Protein AF-X8DDJ9-F1 (afdb_monomer)

Sequence (74 aa):
MAGAARIIAADRAAGQLPAATVNGATDAIDAAEVDVVSAVRDLTGASGWIMRSRWWASRSPSAPRTTPPAAAAR

pLDDT: mean 73.67, std 19.58, range [41.06, 95.19]

Foldseek 3Di:
DDDDPAAEAEDCPPVCQVVVVVVPHPYYHNVVPDDPVVVQCVVVVVVNPCPPDDPPVVPDPPDPPPDPPDDDDD

Organism: NCBI:txid1299334

Radius of gyration: 19.27 Å; Cα contacts (8 Å, |Δi|>4): 61; chains: 1; bounding box: 34×63×25 Å

InterPro domains:
  IPR036291 NAD(P)-binding domain superfamily [SSF51735] (2-48)

Nearest PDB structures (foldseek):
  3ip1-assembly1_C  TM=9.143E-01  e=5.340E-02  Thermotoga maritima
  3uog-assembly1_A  TM=9.391E-01  e=1.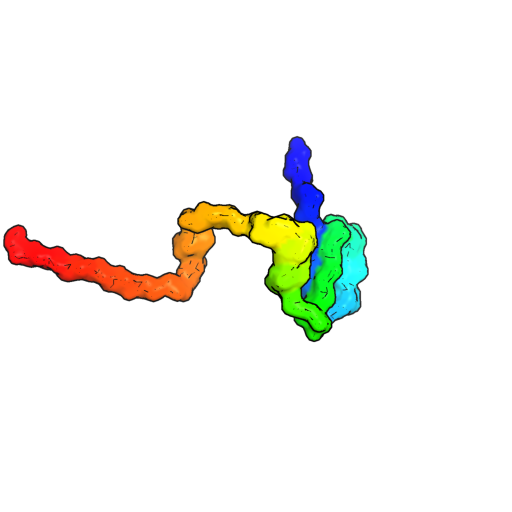021E-01  Sinorhizobium meliloti 1021
  2d8a-assembly1_A  TM=8.931E-01  e=1.267E-01  Pyrococcus horikoshii OT3
  2j8z-assembly1_A-2  TM=8.493E-01  e=5.744E-01  Homo sapiens
  2oby-assembly1_A  TM=8.477E-01  e=1.022E+00  Homo sapiens

Secondary structure (DSSP, 8-state):
----S--EEEES-GGGHHHHHHTT-SEEEETTTS-HHHHHHHHHTT-TT---SSTTTTT-TTS---PPP-----

Mean predicted aligned error: 13.52 Å

Solvent-accessible surface area (backbone atoms only — not comparable to full-atom values): 4961 Å² total; per-residue (Å²): 136,86,71,82,91,71,37,77,40,71,40,62,56,62,86,52,47,63,58,41,41,75,75,61,30,75,41,75,43,54,47,70,82,47,63,56,69,58,55,49,22,66,76,46,70,72,60,50,88,64,77,80,82,62,72,63,74,76,69,50,97,76,67,78,84,74,74,74,77,79,77,78,88,126

Structure (mmCIF, N/CA/C/O backbone):
data_AF-X8DDJ9-F1
#
_entry.id   AF-X8DDJ9-F1
#
loop_
_atom_site.group_PDB
_atom_site.id
_atom_site.type_symbol
_atom_site.label_atom_id
_atom_site.label_alt_id
_atom_site.label_comp_id
_atom_site.label_asym_id
_atom_site.label_entity_id
_atom_site.label_seq_id
_atom_site.pdbx_PDB_ins_code
_atom_site.Cartn_x
_atom_site.Cartn_y
_atom_site.Cartn_z
_atom_site.occupancy
_atom_site.B_iso_or_equiv
_atom_site.auth_seq_id
_atom_site.auth_comp_id
_atom_site.auth_asym_id
_atom_site.auth_atom_id
_atom_site.pdbx_PDB_model_num
ATOM 1 N N . MET A 1 1 ? 24.6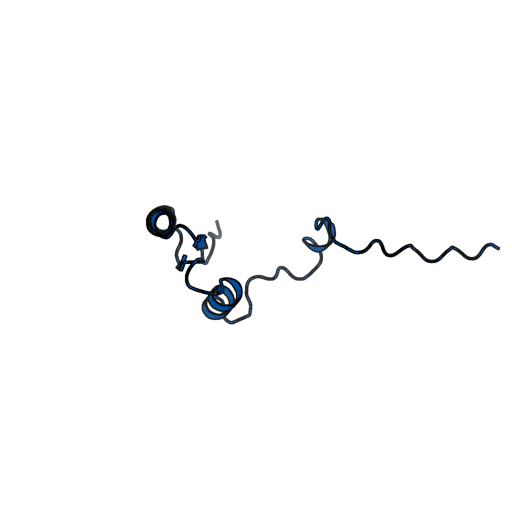88 5.111 -7.214 1.00 41.06 1 MET A N 1
ATOM 2 C CA . MET A 1 1 ? 23.648 4.626 -6.282 1.00 41.06 1 MET A CA 1
ATOM 3 C C . MET A 1 1 ? 22.354 4.539 -7.072 1.00 41.06 1 MET A C 1
ATOM 5 O O . MET A 1 1 ? 21.892 5.574 -7.524 1.00 41.06 1 MET A O 1
ATOM 9 N N . ALA A 1 2 ? 21.824 3.345 -7.336 1.00 51.41 2 ALA A N 1
ATOM 10 C CA . ALA A 1 2 ? 20.491 3.214 -7.924 1.00 51.41 2 ALA A CA 1
ATOM 11 C C . ALA A 1 2 ? 19.513 3.036 -6.757 1.00 51.41 2 ALA A C 1
ATOM 13 O O . ALA A 1 2 ? 19.489 1.974 -6.139 1.00 51.41 2 ALA A O 1
ATOM 14 N N . GLY A 1 3 ? 18.825 4.113 -6.369 1.00 51.03 3 GLY A N 1
ATOM 15 C CA . GLY A 1 3 ? 17.795 4.067 -5.329 1.00 51.03 3 GLY A CA 1
ATOM 16 C C . GLY A 1 3 ? 16.627 3.170 -5.742 1.00 51.03 3 GLY A C 1
ATOM 17 O O . GLY A 1 3 ? 16.472 2.845 -6.922 1.00 51.03 3 GLY A O 1
ATOM 18 N N . ALA A 1 4 ? 15.803 2.760 -4.777 1.00 61.72 4 ALA A N 1
ATOM 19 C CA . ALA A 1 4 ? 14.556 2.073 -5.089 1.00 61.72 4 ALA A CA 1
ATOM 20 C C . ALA A 1 4 ? 13.700 2.974 -5.994 1.00 61.72 4 ALA A C 1
ATOM 22 O O . ALA A 1 4 ? 13.411 4.113 -5.638 1.00 61.72 4 ALA A O 1
ATOM 23 N N . ALA A 1 5 ? 13.316 2.472 -7.170 1.00 72.56 5 ALA A N 1
ATOM 24 C CA . ALA A 1 5 ? 12.522 3.239 -8.131 1.00 72.56 5 ALA A CA 1
ATOM 25 C C . ALA A 1 5 ? 11.086 3.512 -7.636 1.00 72.56 5 ALA A C 1
ATOM 27 O O . ALA A 1 5 ? 10.445 4.446 -8.108 1.00 72.56 5 ALA A O 1
ATOM 28 N N . ARG A 1 6 ? 10.584 2.689 -6.702 1.00 82.06 6 ARG A N 1
ATOM 29 C CA . ARG A 1 6 ? 9.264 2.794 -6.066 1.00 82.06 6 ARG A CA 1
ATOM 30 C C . ARG A 1 6 ? 9.263 2.033 -4.735 1.00 82.06 6 ARG A C 1
ATOM 32 O O . ARG A 1 6 ? 9.817 0.935 -4.677 1.00 82.06 6 ARG A O 1
ATOM 39 N N . ILE A 1 7 ? 8.644 2.589 -3.693 1.00 90.31 7 ILE A N 1
ATOM 40 C CA . ILE A 1 7 ? 8.510 1.975 -2.361 1.00 90.31 7 ILE A CA 1
ATOM 41 C C . ILE A 1 7 ? 7.026 1.976 -1.984 1.00 90.31 7 ILE A C 1
ATOM 43 O O . ILE A 1 7 ? 6.437 3.037 -1.812 1.00 90.31 7 ILE A O 1
ATOM 47 N N . ILE A 1 8 ? 6.430 0.791 -1.841 1.00 92.19 8 ILE A N 1
ATOM 48 C CA . ILE A 1 8 ? 5.007 0.627 -1.515 1.00 92.19 8 ILE A CA 1
ATOM 49 C C . ILE A 1 8 ? 4.887 0.168 -0.060 1.00 92.19 8 ILE A C 1
ATOM 51 O O . ILE A 1 8 ? 5.381 -0.905 0.287 1.00 92.19 8 ILE A O 1
ATOM 55 N N . ALA A 1 9 ? 4.232 0.963 0.782 1.00 94.38 9 ALA A N 1
ATOM 56 C CA . ALA A 1 9 ? 3.871 0.584 2.141 1.00 94.38 9 ALA A CA 1
ATOM 57 C C . ALA A 1 9 ? 2.458 -0.003 2.160 1.00 94.38 9 ALA A C 1
ATOM 59 O O . AL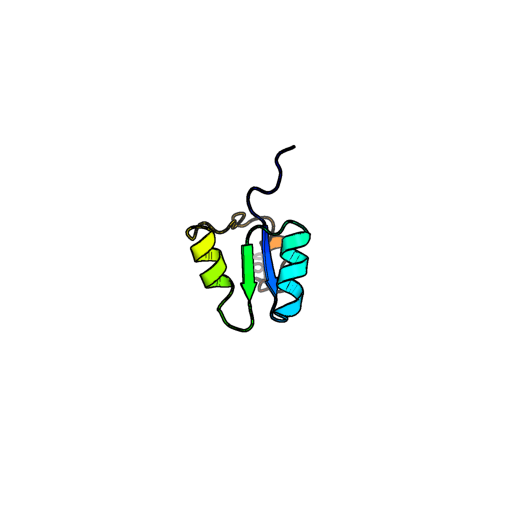A A 1 9 ? 1.526 0.611 1.650 1.00 94.38 9 ALA A O 1
ATOM 60 N N . ALA A 1 10 ? 2.289 -1.180 2.755 1.00 94.44 10 ALA A N 1
ATOM 61 C CA . ALA A 1 10 ? 0.982 -1.796 2.941 1.00 94.44 10 ALA A CA 1
ATOM 62 C C . ALA A 1 10 ? 0.830 -2.219 4.400 1.00 94.44 10 ALA A C 1
ATOM 64 O O . ALA A 1 10 ? 1.642 -2.997 4.901 1.00 94.44 10 ALA A O 1
ATOM 65 N N . ASP A 1 11 ? -0.197 -1.709 5.072 1.00 94.69 11 ASP A N 1
ATOM 66 C CA . ASP A 1 11 ? -0.489 -2.023 6.471 1.00 94.69 11 ASP A CA 1
ATOM 67 C C . ASP A 1 11 ? -2.005 -2.003 6.696 1.00 94.69 11 ASP A C 1
ATOM 69 O O . ASP A 1 11 ? -2.727 -1.304 5.991 1.00 94.69 11 ASP A O 1
ATOM 73 N N . ARG A 1 12 ? -2.492 -2.787 7.661 1.00 94.12 12 ARG A N 1
ATOM 74 C CA . ARG A 1 12 ? -3.900 -2.772 8.091 1.00 94.12 12 ARG A CA 1
ATOM 75 C C . ARG A 1 12 ? -4.187 -1.660 9.097 1.00 94.12 12 ARG A C 1
ATOM 77 O O . ARG A 1 12 ? -5.334 -1.279 9.292 1.00 94.12 12 ARG A O 1
ATOM 84 N N . ALA A 1 13 ? -3.168 -1.175 9.798 1.00 93.38 13 ALA A N 1
ATOM 85 C CA . ALA A 1 13 ? -3.282 -0.038 10.689 1.00 93.38 13 ALA A CA 1
ATOM 86 C C . ALA A 1 13 ? -3.114 1.246 9.871 1.00 93.38 13 ALA A C 1
ATOM 88 O O . ALA A 1 13 ? -2.006 1.768 9.750 1.00 93.38 13 ALA A O 1
ATOM 89 N N . ALA A 1 14 ? -4.218 1.787 9.351 1.00 90.06 14 ALA A N 1
ATOM 90 C CA . ALA A 1 14 ? -4.224 2.997 8.522 1.00 90.06 14 ALA A CA 1
ATOM 91 C C . ALA A 1 14 ? -3.418 4.169 9.124 1.00 90.0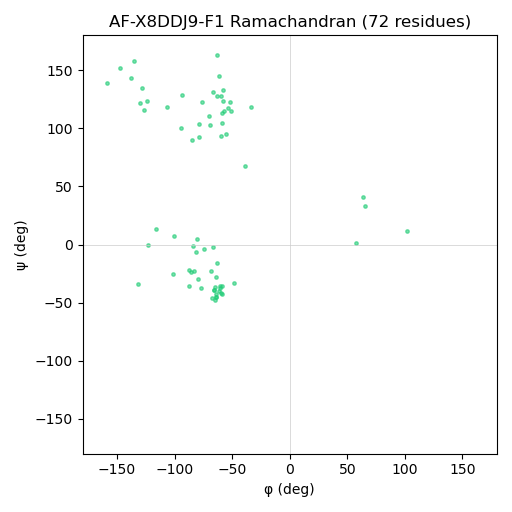6 14 ALA A C 1
ATOM 93 O O . ALA A 1 14 ? -2.760 4.917 8.404 1.00 90.06 14 ALA A O 1
ATOM 94 N N . GLY A 1 15 ? -3.385 4.288 10.459 1.00 92.69 15 GLY A N 1
ATOM 95 C CA . GLY A 1 15 ? -2.597 5.301 11.172 1.00 92.69 15 GLY A CA 1
ATOM 96 C C . GLY A 1 15 ? -1.072 5.206 10.989 1.00 92.69 15 GLY A C 1
ATOM 97 O O . GLY A 1 15 ? -0.375 6.174 11.279 1.00 92.69 15 GLY A O 1
ATOM 98 N N . GLN A 1 16 ? -0.541 4.083 10.495 1.00 89.88 16 GLN A N 1
ATOM 99 C CA . GLN A 1 16 ? 0.889 3.882 10.217 1.00 89.88 16 GLN A CA 1
ATOM 100 C C . GLN A 1 16 ? 1.296 4.344 8.806 1.00 89.88 16 GLN A C 1
ATOM 102 O O . GLN A 1 16 ? 2.461 4.667 8.566 1.00 89.88 16 GLN A O 1
ATOM 107 N N . LEU A 1 17 ? 0.349 4.429 7.867 1.00 92.19 17 LEU A N 1
ATOM 108 C CA . LEU A 1 17 ? 0.621 4.791 6.470 1.00 92.19 17 LEU A CA 1
ATOM 109 C C . LEU A 1 17 ? 1.156 6.228 6.287 1.00 92.19 17 LEU A C 1
ATOM 111 O O . LEU A 1 17 ? 2.071 6.417 5.475 1.00 92.19 17 LEU A O 1
ATOM 115 N N . PRO A 1 18 ? 0.700 7.241 7.057 1.00 93.00 18 PRO A N 1
ATOM 116 C CA . PRO A 1 18 ? 1.309 8.568 7.020 1.00 93.00 18 PRO A CA 1
ATOM 117 C C . PRO A 1 18 ? 2.789 8.542 7.416 1.00 93.00 18 PRO A C 1
ATOM 119 O O . PRO A 1 18 ? 3.615 9.171 6.757 1.00 93.00 18 PRO A O 1
ATOM 122 N N . ALA A 1 19 ? 3.150 7.766 8.444 1.00 93.25 19 ALA A N 1
ATOM 123 C CA . ALA A 1 19 ? 4.540 7.624 8.873 1.00 93.25 19 ALA A CA 1
ATOM 124 C C . ALA A 1 19 ? 5.393 6.920 7.805 1.00 93.25 19 ALA A C 1
ATOM 126 O O . ALA A 1 19 ? 6.521 7.332 7.541 1.00 93.25 19 ALA A O 1
ATOM 127 N N . ALA A 1 20 ? 4.847 5.901 7.138 1.00 90.12 20 ALA A N 1
ATOM 128 C CA . ALA A 1 20 ? 5.528 5.232 6.035 1.00 90.12 20 ALA A CA 1
ATOM 129 C C . ALA A 1 20 ? 5.812 6.186 4.861 1.00 90.12 20 ALA A C 1
ATOM 131 O O . ALA A 1 20 ? 6.910 6.166 4.304 1.00 90.12 20 ALA A O 1
ATOM 132 N N . THR A 1 21 ? 4.862 7.068 4.540 1.00 91.88 21 THR A N 1
ATOM 133 C CA . THR A 1 21 ? 5.027 8.099 3.501 1.00 91.88 21 THR A CA 1
ATOM 134 C C . THR A 1 21 ? 6.130 9.093 3.873 1.00 91.88 21 THR A C 1
ATOM 136 O O . THR A 1 21 ? 7.009 9.373 3.062 1.00 91.88 21 THR A O 1
ATOM 139 N N . VAL A 1 22 ? 6.158 9.564 5.127 1.00 94.69 22 VAL A N 1
ATOM 140 C CA . VAL A 1 22 ? 7.234 10.436 5.644 1.00 94.69 22 VAL A CA 1
ATOM 141 C C . VAL A 1 22 ? 8.608 9.763 5.550 1.00 94.69 22 VAL A C 1
ATOM 143 O O . VAL A 1 22 ? 9.599 10.422 5.246 1.00 94.69 22 VAL A O 1
ATOM 146 N N . ASN A 1 23 ? 8.668 8.445 5.749 1.00 90.88 23 ASN A N 1
ATOM 147 C CA . ASN A 1 23 ? 9.898 7.656 5.660 1.00 90.88 23 ASN A CA 1
ATOM 148 C C . ASN A 1 23 ? 10.314 7.299 4.219 1.00 90.88 23 ASN A C 1
ATOM 150 O O . ASN A 1 23 ? 11.291 6.573 4.030 1.00 90.88 23 ASN A O 1
ATOM 154 N N . GLY A 1 24 ? 9.606 7.805 3.205 1.00 89.88 24 GLY A N 1
ATOM 155 C CA . GLY A 1 24 ? 9.975 7.649 1.798 1.00 89.88 24 GLY A CA 1
ATOM 156 C C . GLY A 1 24 ? 9.195 6.582 1.032 1.00 89.88 24 GLY A C 1
ATOM 157 O O . GLY A 1 24 ? 9.585 6.254 -0.089 1.00 89.88 24 GLY A O 1
ATOM 158 N N . ALA A 1 25 ? 8.103 6.045 1.587 1.00 91.19 25 ALA A N 1
ATOM 159 C CA . ALA A 1 25 ? 7.146 5.304 0.772 1.00 91.19 25 ALA A CA 1
ATOM 160 C C . ALA A 1 25 ? 6.532 6.244 -0.274 1.00 91.19 25 ALA A C 1
ATOM 162 O O . ALA A 1 25 ? 6.045 7.326 0.048 1.00 91.19 25 ALA A O 1
ATOM 163 N N . THR A 1 26 ? 6.578 5.824 -1.534 1.00 91.94 26 THR A N 1
ATOM 164 C CA . THR A 1 26 ? 5.983 6.551 -2.659 1.00 91.94 26 THR A CA 1
ATOM 165 C C . THR A 1 26 ? 4.509 6.215 -2.834 1.00 91.94 26 THR A C 1
ATOM 167 O O . THR A 1 26 ? 3.766 7.016 -3.389 1.00 91.94 26 THR A O 1
ATOM 170 N N . ASP A 1 27 ? 4.090 5.046 -2.351 1.00 91.88 27 ASP A N 1
ATOM 171 C CA . ASP A 1 27 ? 2.725 4.550 -2.445 1.00 91.88 27 ASP A CA 1
ATOM 172 C C . ASP A 1 27 ? 2.324 3.918 -1.105 1.00 91.88 27 ASP A C 1
ATOM 174 O O . ASP A 1 27 ? 3.138 3.262 -0.450 1.00 91.88 27 ASP A O 1
ATOM 178 N N . ALA A 1 28 ? 1.065 4.091 -0.708 1.00 94.44 28 ALA A N 1
ATOM 179 C CA . ALA A 1 28 ? 0.505 3.527 0.515 1.00 94.44 28 ALA A CA 1
ATOM 180 C C . ALA A 1 28 ? -0.795 2.773 0.206 1.00 94.44 28 ALA A C 1
ATOM 182 O O . ALA A 1 28 ? -1.647 3.274 -0.526 1.00 94.44 28 ALA A O 1
ATOM 183 N N . ILE A 1 29 ? -0.943 1.573 0.764 1.00 95.00 29 ILE A N 1
ATOM 184 C CA . ILE A 1 29 ? -2.109 0.703 0.605 1.00 95.00 29 ILE A CA 1
ATOM 185 C C . ILE A 1 29 ? -2.656 0.379 1.990 1.00 95.00 29 ILE A C 1
ATOM 187 O O . ILE A 1 29 ? -1.947 -0.179 2.829 1.00 95.00 29 ILE A O 1
ATOM 191 N N . ASP A 1 30 ? -3.933 0.679 2.204 1.00 95.19 30 ASP A N 1
ATOM 192 C CA . ASP A 1 30 ? -4.649 0.189 3.374 1.00 95.19 30 ASP A CA 1
ATOM 193 C C . ASP A 1 30 ? -5.068 -1.269 3.159 1.00 95.19 30 ASP A C 1
ATOM 195 O O . ASP A 1 30 ? -6.009 -1.582 2.430 1.00 95.19 30 ASP A O 1
ATOM 199 N N . ALA A 1 31 ? -4.337 -2.180 3.795 1.00 95.19 31 ALA A N 1
ATOM 200 C CA . ALA A 1 31 ? -4.558 -3.615 3.689 1.00 95.19 31 ALA A CA 1
ATOM 201 C C . ALA A 1 31 ? -5.795 -4.102 4.464 1.00 95.19 31 ALA A C 1
ATOM 203 O O . ALA A 1 31 ? -6.079 -5.304 4.446 1.00 95.19 31 ALA A O 1
ATOM 204 N N . ALA A 1 32 ? -6.481 -3.222 5.202 1.00 94.00 32 ALA A N 1
ATOM 205 C CA . ALA A 1 32 ? -7.774 -3.533 5.804 1.00 94.00 32 ALA A CA 1
ATOM 206 C C . ALA A 1 32 ? -8.917 -3.418 4.783 1.00 94.00 32 ALA A C 1
ATOM 208 O O . ALA A 1 32 ? -9.882 -4.175 4.870 1.00 94.00 32 ALA A O 1
ATOM 209 N N . GLU A 1 33 ? -8.771 -2.536 3.792 1.00 93.25 33 GLU A N 1
ATOM 210 C CA . GLU A 1 33 ? -9.845 -2.171 2.862 1.00 93.25 33 GLU A CA 1
ATOM 211 C C . GLU A 1 33 ? -9.732 -2.866 1.497 1.00 93.25 33 GLU A C 1
ATOM 213 O O . GLU A 1 33 ? -10.736 -3.046 0.807 1.00 93.25 33 GLU A O 1
ATOM 218 N N . VAL A 1 34 ? -8.523 -3.267 1.079 1.00 92.81 34 VAL A N 1
ATOM 219 C CA . VAL A 1 34 ? -8.288 -3.834 -0.262 1.00 92.81 34 VAL A CA 1
ATOM 220 C C . VAL A 1 34 ? -7.411 -5.086 -0.259 1.00 92.81 34 VAL A C 1
ATOM 222 O O . VAL A 1 34 ? -6.593 -5.312 0.635 1.00 92.81 34 VAL A O 1
ATOM 225 N N . ASP A 1 35 ? -7.528 -5.888 -1.323 1.00 93.12 35 ASP A N 1
ATOM 226 C CA . ASP A 1 35 ? -6.563 -6.952 -1.610 1.00 93.12 35 ASP A CA 1
ATOM 227 C C . ASP A 1 35 ? -5.221 -6.353 -2.051 1.00 93.12 35 ASP A C 1
ATOM 229 O O . ASP A 1 35 ? -5.072 -5.816 -3.152 1.00 93.12 35 ASP A O 1
ATOM 233 N N . VAL A 1 36 ? -4.217 -6.489 -1.187 1.00 91.75 36 VAL A N 1
ATOM 234 C CA . VAL A 1 36 ? -2.878 -5.926 -1.394 1.00 91.75 36 VAL A CA 1
ATOM 235 C C . VAL A 1 36 ? -2.215 -6.485 -2.653 1.00 91.75 36 VAL A C 1
ATOM 237 O O . VAL A 1 36 ? -1.504 -5.757 -3.340 1.00 91.75 36 VAL A O 1
ATOM 240 N N . VAL A 1 37 ? -2.436 -7.760 -2.992 1.00 90.06 37 VAL A N 1
ATOM 241 C CA . VAL A 1 37 ? -1.785 -8.378 -4.158 1.00 90.06 37 VAL A CA 1
ATOM 242 C C . VAL A 1 37 ? -2.290 -7.755 -5.454 1.00 90.06 37 VAL A C 1
ATOM 244 O O . VAL A 1 37 ? -1.481 -7.411 -6.317 1.00 90.06 37 VAL A O 1
ATOM 247 N N . SER A 1 38 ? -3.604 -7.590 -5.588 1.00 87.75 38 SER A N 1
ATOM 248 C CA . SER A 1 38 ? -4.211 -6.930 -6.744 1.00 87.75 38 SER A CA 1
ATOM 249 C C . SER A 1 38 ? -3.801 -5.461 -6.810 1.00 87.75 38 SER A C 1
ATOM 251 O O . SER A 1 38 ? -3.276 -5.036 -7.835 1.00 87.75 38 SER A O 1
ATOM 253 N N . ALA A 1 39 ? -3.880 -4.728 -5.695 1.00 89.69 39 ALA A N 1
ATOM 254 C CA . ALA A 1 39 ? -3.479 -3.322 -5.639 1.00 89.69 39 ALA A CA 1
ATOM 255 C C . ALA A 1 39 ? -2.001 -3.106 -6.028 1.00 89.69 39 ALA A C 1
ATOM 257 O O . ALA A 1 39 ? -1.678 -2.219 -6.816 1.00 89.69 39 ALA A O 1
ATOM 258 N N . VAL A 1 40 ? -1.084 -3.956 -5.548 1.00 90.56 40 VAL A N 1
ATOM 259 C CA . VAL A 1 40 ? 0.335 -3.900 -5.940 1.00 90.56 40 VAL A CA 1
ATOM 260 C C . VAL A 1 40 ? 0.518 -4.244 -7.417 1.00 90.56 40 VAL A C 1
ATOM 262 O O . VAL A 1 40 ? 1.340 -3.622 -8.092 1.00 90.56 40 VAL A O 1
ATOM 265 N N . ARG A 1 41 ? -0.219 -5.225 -7.949 1.00 87.44 41 ARG A N 1
ATOM 266 C CA . ARG A 1 41 ? -0.155 -5.578 -9.375 1.00 87.44 41 ARG A CA 1
ATOM 267 C C . ARG A 1 41 ? -0.642 -4.437 -10.252 1.00 87.44 41 ARG A C 1
ATOM 269 O O . ARG A 1 41 ? 0.033 -4.149 -11.233 1.00 87.44 41 ARG A O 1
ATOM 276 N N . ASP A 1 42 ? -1.725 -3.769 -9.882 1.00 86.31 42 ASP A N 1
ATOM 277 C CA . ASP A 1 42 ? -2.249 -2.622 -10.621 1.00 86.31 42 ASP A CA 1
ATOM 278 C C . ASP A 1 42 ? -1.243 -1.467 -10.609 1.00 86.31 42 ASP A C 1
ATOM 280 O O . ASP A 1 42 ? -0.894 -0.938 -11.665 1.00 86.31 42 ASP A O 1
ATOM 284 N N . LEU A 1 43 ? -0.660 -1.162 -9.442 1.00 85.94 43 LEU A N 1
ATOM 285 C CA . LEU A 1 43 ? 0.393 -0.151 -9.327 1.00 85.94 43 LEU A CA 1
ATOM 286 C C . LEU A 1 43 ? 1.625 -0.501 -10.172 1.00 85.94 43 LEU A C 1
ATOM 288 O O . LEU A 1 43 ? 2.252 0.384 -10.750 1.00 85.94 43 LEU A O 1
ATOM 292 N N . THR A 1 44 ? 1.993 -1.780 -10.258 1.00 84.94 44 THR A N 1
ATOM 293 C CA . THR A 1 44 ? 3.225 -2.244 -10.927 1.00 84.94 44 THR A CA 1
ATOM 294 C C . THR A 1 44 ? 3.015 -2.795 -12.343 1.00 84.94 44 THR A C 1
ATOM 296 O O . THR A 1 44 ? 3.959 -3.316 -12.939 1.00 84.94 44 THR A O 1
ATOM 299 N N . GLY A 1 45 ? 1.807 -2.687 -12.906 1.00 79.44 45 GLY A N 1
ATOM 300 C CA . GLY A 1 45 ? 1.485 -3.166 -14.254 1.00 79.44 45 GLY A CA 1
ATOM 301 C C . GLY A 1 45 ? 1.614 -4.687 -14.425 1.00 79.44 45 GLY A C 1
ATOM 302 O O . GLY A 1 45 ? 2.175 -5.145 -15.419 1.00 79.44 45 GLY A O 1
ATOM 303 N N . ALA A 1 46 ? 1.179 -5.471 -13.430 1.00 62.56 46 ALA A N 1
ATOM 304 C CA . ALA A 1 46 ? 1.213 -6.944 -13.356 1.00 62.56 46 ALA A CA 1
ATOM 305 C C . ALA A 1 46 ? 2.603 -7.605 -13.501 1.00 62.56 46 ALA A C 1
ATOM 307 O O . ALA A 1 46 ? 2.736 -8.824 -13.393 1.00 62.56 46 ALA A O 1
ATOM 308 N N . SER A 1 47 ? 3.651 -6.797 -13.661 1.00 58.00 47 SER A N 1
ATOM 309 C CA . SER A 1 47 ? 5.055 -7.213 -13.728 1.00 58.00 47 SER A CA 1
ATOM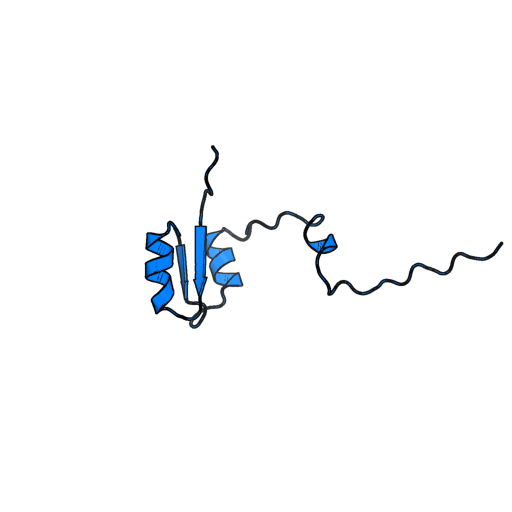 310 C C . SER A 1 47 ? 5.675 -7.389 -12.345 1.00 58.00 47 SER A C 1
ATOM 312 O O . SER A 1 47 ? 6.865 -7.698 -12.264 1.00 58.00 47 SER A O 1
ATOM 314 N N . GLY A 1 48 ? 4.879 -7.123 -11.291 1.00 52.69 48 GLY A N 1
ATOM 315 C CA . GLY A 1 48 ? 5.298 -6.905 -9.909 1.00 52.69 48 GLY A CA 1
ATOM 316 C C . GLY A 1 48 ? 6.502 -7.744 -9.576 1.00 52.69 48 GLY A C 1
ATOM 317 O O . GLY A 1 48 ? 6.386 -8.946 -9.728 1.00 52.69 48 GLY A O 1
ATOM 318 N N . TRP A 1 49 ? 7.618 -7.087 -9.232 1.00 47.69 49 TRP A N 1
ATOM 319 C CA . TRP A 1 49 ? 9.011 -7.564 -9.207 1.00 47.69 49 TRP A CA 1
ATOM 320 C C . TRP A 1 49 ? 9.180 -9.012 -8.705 1.00 47.69 49 TRP A C 1
ATOM 322 O O . TRP A 1 49 ? 9.762 -9.292 -7.661 1.00 47.69 49 TRP A O 1
ATOM 332 N N . ILE A 1 50 ? 8.686 -9.977 -9.473 1.00 54.28 50 ILE A N 1
ATOM 333 C CA . ILE A 1 50 ? 8.901 -11.390 -9.266 1.00 54.28 50 ILE A CA 1
ATOM 334 C C . ILE A 1 50 ? 10.284 -11.600 -9.822 1.00 54.28 50 ILE A C 1
ATOM 336 O O . ILE A 1 50 ? 10.489 -11.811 -11.016 1.00 54.28 50 ILE A O 1
ATOM 340 N N . MET A 1 51 ? 11.261 -11.491 -8.929 1.00 41.59 51 MET A N 1
ATOM 341 C CA . MET A 1 51 ? 12.585 -12.029 -9.154 1.00 41.59 51 MET A CA 1
ATOM 342 C C . MET A 1 51 ? 12.383 -13.516 -9.462 1.00 41.59 51 MET A C 1
ATOM 344 O O . MET A 1 51 ? 12.146 -14.326 -8.564 1.00 41.59 51 MET A O 1
ATOM 348 N N . ARG A 1 52 ? 12.322 -13.857 -10.756 1.00 47.56 52 ARG A N 1
ATOM 349 C CA . ARG A 1 52 ? 11.915 -15.182 -11.227 1.00 47.56 52 ARG A CA 1
ATOM 350 C C . ARG A 1 52 ? 12.854 -16.241 -10.631 1.00 47.56 52 ARG A C 1
ATOM 352 O O . ARG A 1 52 ? 14.002 -16.401 -11.029 1.00 47.56 52 ARG A O 1
ATOM 359 N N . SER A 1 53 ? 12.315 -16.953 -9.642 1.00 42.44 53 SER A N 1
ATOM 360 C CA . SER A 1 53 ? 12.333 -18.416 -9.517 1.00 42.44 53 SER A CA 1
ATOM 361 C C . SER A 1 53 ? 13.661 -19.159 -9.307 1.00 42.44 53 SER A C 1
ATOM 363 O O . SER A 1 53 ? 13.760 -20.321 -9.690 1.00 42.44 53 SER A O 1
ATOM 365 N N . ARG A 1 54 ? 14.650 -18.593 -8.602 1.00 57.12 54 ARG A N 1
ATOM 366 C CA . ARG A 1 54 ? 15.728 -19.439 -8.027 1.00 57.12 54 ARG A CA 1
ATOM 367 C C . ARG A 1 54 ? 16.054 -19.177 -6.559 1.00 57.12 54 ARG A C 1
ATOM 369 O O . ARG A 1 54 ? 16.357 -20.115 -5.832 1.00 57.12 54 ARG A O 1
ATOM 376 N N . TRP A 1 55 ? 15.953 -17.931 -6.107 1.00 52.41 55 TRP A N 1
ATOM 377 C CA . TRP A 1 55 ? 16.371 -17.556 -4.753 1.00 52.41 55 TRP A CA 1
ATOM 378 C C . TRP A 1 55 ? 15.276 -17.736 -3.685 1.00 52.41 55 TRP A C 1
ATOM 380 O O . TRP A 1 55 ? 15.562 -18.155 -2.572 1.00 52.41 55 TRP A O 1
ATOM 390 N N . TRP A 1 56 ? 14.009 -17.483 -4.023 1.00 46.66 56 TRP A N 1
ATOM 391 C CA . TRP A 1 56 ? 12.894 -17.620 -3.074 1.00 46.66 56 TRP A CA 1
ATOM 392 C C . TRP A 1 56 ? 12.479 -19.082 -2.830 1.00 46.66 56 TRP A C 1
ATOM 394 O O . TRP A 1 56 ? 12.188 -19.480 -1.702 1.00 46.66 56 TRP A O 1
ATOM 404 N N . ALA A 1 57 ? 12.514 -19.913 -3.877 1.00 58.44 57 ALA A N 1
ATOM 405 C CA . ALA A 1 57 ? 12.178 -21.334 -3.779 1.00 58.44 57 ALA A CA 1
ATOM 406 C C . ALA A 1 57 ? 13.148 -22.119 -2.875 1.00 58.44 57 ALA A C 1
ATOM 408 O O . ALA A 1 57 ? 12.742 -23.093 -2.254 1.00 58.44 57 ALA A O 1
ATOM 409 N N . SER A 1 58 ? 14.407 -21.680 -2.755 1.00 54.75 58 SER A N 1
ATOM 410 C CA . SER A 1 58 ? 15.413 -22.345 -1.917 1.00 54.75 58 SER A CA 1
ATOM 411 C C . SER A 1 58 ? 15.335 -21.987 -0.428 1.00 54.75 58 SER A C 1
ATOM 413 O O . SER A 1 58 ? 16.046 -22.596 0.368 1.00 54.75 58 SER A O 1
ATOM 415 N N . ARG A 1 59 ? 14.488 -21.026 -0.027 1.00 52.56 59 ARG A N 1
ATOM 416 C CA . ARG A 1 59 ? 14.337 -20.591 1.378 1.00 52.56 59 ARG A CA 1
ATOM 417 C C . ARG A 1 59 ? 12.919 -20.692 1.934 1.00 52.56 59 ARG A C 1
ATOM 419 O O . ARG A 1 59 ? 12.717 -20.380 3.103 1.00 52.56 59 ARG A O 1
ATOM 426 N N . SER A 1 60 ? 11.946 -21.134 1.139 1.00 47.97 60 SER A N 1
ATOM 427 C CA . SER A 1 60 ? 10.585 -21.356 1.636 1.00 47.97 60 SER A CA 1
ATOM 428 C C . SER A 1 60 ? 10.506 -22.662 2.453 1.00 47.97 60 SER A C 1
ATOM 430 O O . SER A 1 60 ? 10.794 -23.723 1.898 1.00 47.97 60 SER A O 1
ATOM 432 N N . PRO A 1 61 ? 10.069 -22.634 3.733 1.00 54.09 61 PRO A N 1
ATOM 433 C CA . PRO A 1 61 ? 9.913 -23.830 4.579 1.00 54.09 61 PRO A CA 1
ATOM 434 C C . PRO A 1 61 ? 8.810 -24.804 4.124 1.00 54.09 61 PRO A C 1
ATOM 436 O O . PRO A 1 61 ? 8.595 -25.833 4.758 1.00 54.09 61 PRO A O 1
ATOM 439 N N . SER A 1 62 ? 8.082 -24.474 3.057 1.00 53.16 62 SER A N 1
ATOM 440 C CA . SER A 1 62 ? 6.849 -25.137 2.623 1.00 53.16 62 SER A CA 1
ATOM 441 C C . SER A 1 62 ? 6.940 -25.837 1.258 1.00 53.16 62 SER A C 1
ATOM 443 O O . SER A 1 62 ? 5.914 -26.243 0.717 1.00 53.16 62 SER A O 1
ATOM 445 N N . ALA A 1 63 ? 8.135 -26.035 0.690 1.00 50.75 63 ALA A N 1
ATOM 446 C CA . ALA A 1 63 ? 8.265 -26.892 -0.491 1.00 50.75 63 ALA A CA 1
ATOM 447 C 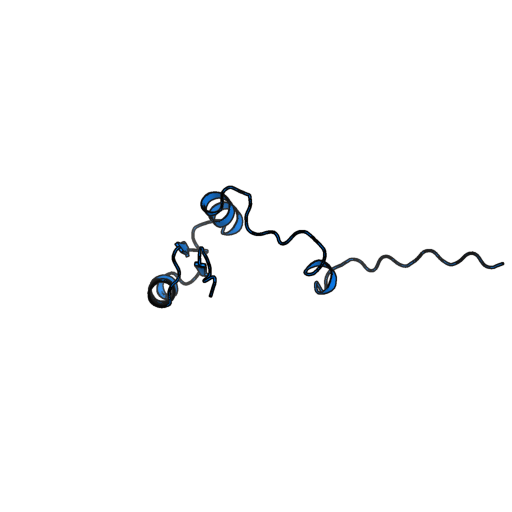C . ALA A 1 63 ? 7.953 -28.361 -0.117 1.00 50.75 63 ALA A C 1
ATOM 449 O O . ALA A 1 63 ? 8.495 -28.856 0.878 1.00 50.75 63 ALA A O 1
ATOM 450 N N . PRO A 1 64 ? 7.105 -29.088 -0.873 1.00 51.03 64 PRO A N 1
ATOM 451 C CA . PRO A 1 64 ? 6.883 -30.504 -0.613 1.00 51.03 64 PRO A CA 1
ATOM 452 C C . PRO A 1 64 ? 8.220 -31.238 -0.745 1.00 51.03 64 PRO A C 1
ATOM 454 O O . PRO A 1 64 ? 8.909 -31.096 -1.755 1.00 51.03 64 PRO A O 1
ATOM 457 N N . ARG A 1 65 ? 8.595 -32.020 0.277 1.00 54.44 65 ARG A N 1
ATOM 458 C CA . ARG A 1 65 ? 9.706 -32.977 0.181 1.00 54.44 65 ARG A CA 1
ATOM 459 C C . ARG A 1 65 ? 9.363 -33.960 -0.932 1.00 54.44 65 ARG A C 1
ATOM 461 O O . ARG A 1 65 ? 8.671 -34.944 -0.698 1.00 54.44 65 ARG A O 1
ATOM 468 N N . THR A 1 66 ? 9.822 -33.694 -2.148 1.00 60.97 66 THR A N 1
ATOM 469 C CA . THR A 1 66 ? 9.855 -34.714 -3.186 1.00 60.97 66 THR A CA 1
ATOM 470 C C . THR A 1 66 ? 10.922 -35.707 -2.761 1.00 60.97 66 THR A C 1
ATOM 472 O O . THR A 1 66 ? 12.116 -35.416 -2.836 1.00 60.97 66 THR A O 1
ATOM 475 N N . THR A 1 67 ? 10.486 -36.850 -2.237 1.00 56.06 67 THR A N 1
ATOM 476 C CA . THR A 1 67 ? 11.345 -38.009 -2.010 1.00 56.06 67 THR A CA 1
ATOM 477 C C . THR A 1 67 ? 12.069 -38.315 -3.325 1.00 56.06 67 THR A C 1
ATOM 479 O O . THR A 1 67 ? 11.390 -38.483 -4.342 1.00 56.06 67 THR A O 1
ATOM 482 N N . PRO A 1 68 ? 13.413 -3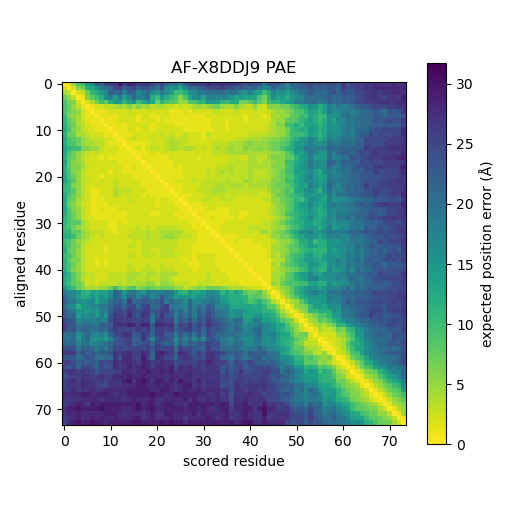8.340 -3.367 1.00 54.94 68 PRO A N 1
ATOM 483 C CA . PRO A 1 68 ? 14.116 -38.748 -4.575 1.00 54.94 68 PRO A CA 1
ATOM 484 C C . PRO A 1 68 ? 13.737 -40.198 -4.916 1.00 54.94 68 PRO A C 1
ATOM 486 O O . PRO A 1 68 ? 13.511 -40.995 -3.998 1.00 54.94 68 PRO A O 1
ATOM 489 N N . PRO A 1 69 ? 13.634 -40.555 -6.209 1.00 49.97 69 PRO A N 1
ATOM 490 C CA . PRO A 1 69 ? 13.329 -41.921 -6.606 1.00 49.97 69 PRO A CA 1
ATOM 491 C C . PRO A 1 69 ? 14.388 -42.854 -6.021 1.00 49.97 69 PRO A C 1
ATOM 493 O O . PRO A 1 69 ? 15.584 -42.564 -6.095 1.00 49.97 69 PRO A O 1
ATOM 496 N N . ALA A 1 70 ? 13.932 -43.954 -5.417 1.00 54.41 70 ALA A N 1
ATOM 497 C CA . ALA A 1 70 ? 14.803 -45.005 -4.920 1.00 54.41 70 ALA A CA 1
ATOM 498 C C . ALA A 1 70 ? 15.758 -45.406 -6.049 1.00 54.41 70 ALA A C 1
ATOM 500 O O . ALA A 1 70 ? 15.317 -45.870 -7.102 1.00 54.41 70 ALA A O 1
ATOM 501 N N . ALA A 1 71 ? 17.053 -45.158 -5.843 1.00 54.62 71 ALA A N 1
ATOM 502 C CA . ALA A 1 71 ? 18.088 -45.612 -6.749 1.00 54.62 71 ALA A CA 1
ATOM 503 C C . ALA A 1 71 ? 17.906 -47.121 -6.925 1.00 54.62 71 ALA A C 1
ATOM 505 O O . ALA A 1 71 ? 17.938 -47.880 -5.954 1.00 54.62 71 ALA A O 1
ATOM 506 N N . ALA A 1 72 ? 17.631 -47.528 -8.163 1.00 51.62 72 ALA A N 1
ATOM 507 C CA . ALA A 1 72 ? 17.535 -48.921 -8.536 1.00 51.62 72 ALA A CA 1
ATOM 508 C C . ALA A 1 72 ? 18.859 -49.593 -8.170 1.00 51.62 72 ALA A C 1
ATOM 510 O O . ALA A 1 72 ? 19.909 -49.254 -8.710 1.00 51.62 72 ALA A O 1
ATOM 511 N N . ALA A 1 73 ? 18.789 -50.517 -7.217 1.00 53.84 73 ALA A N 1
ATOM 512 C CA . ALA A 1 73 ? 19.880 -51.405 -6.885 1.00 53.84 73 ALA A CA 1
ATOM 513 C C . ALA A 1 73 ? 20.256 -52.214 -8.128 1.00 53.84 73 ALA A C 1
ATOM 515 O O . ALA A 1 73 ? 19.442 -53.030 -8.566 1.00 53.84 73 ALA A O 1
ATOM 516 N N . ARG A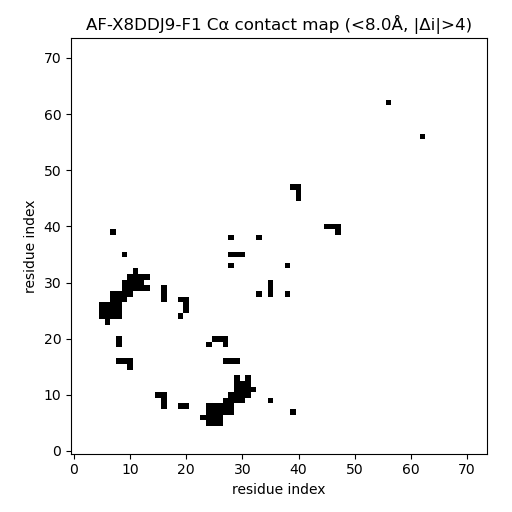 1 74 ? 21.461 -51.986 -8.659 1.00 50.84 74 ARG A N 1
ATOM 517 C CA . ARG A 1 74 ? 22.341 -52.996 -9.261 1.00 50.84 74 ARG A CA 1
ATOM 518 C C . ARG A 1 74 ? 23.788 -52.569 -9.080 1.00 50.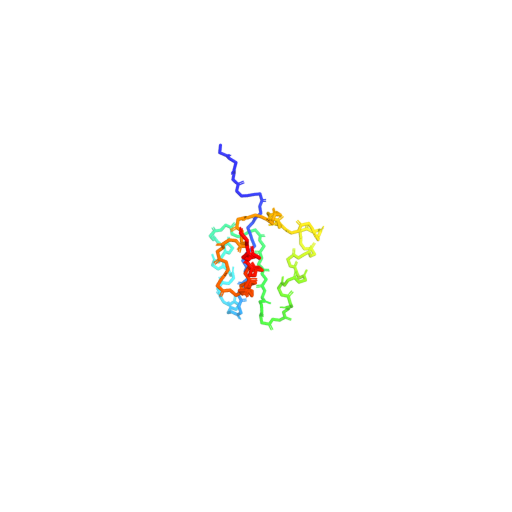84 74 ARG A C 1
ATOM 520 O O . ARG A 1 74 ? 24.088 -51.406 -9.423 1.00 50.84 74 ARG A O 1
#